Protein AF-A0A382EKW6-F1 (afdb_monomer_lite)

Secondary structure (DSSP, 8-state):
-------SS--SS-SSPP---SS----------EEEE----SSGGGEEEE--EEEETT-----EEEEPTT--------

Organism: NCBI:txid408172

Sequence (78 aa):
MAGWTGSGACAGTVNPCAVTMDADKTVTAGFSEEFDLTADASPDVGGSVSGGGSYPSGASVPVTATPNSGYTLTGWTG

Structure (mmCIF, N/CA/C/O backbone):
data_AF-A0A382EKW6-F1
#
_entry.id   AF-A0A382EKW6-F1
#
loop_
_atom_site.group_PDB
_atom_site.id
_atom_site.type_symbol
_atom_site.label_atom_id
_atom_site.label_alt_id
_atom_site.label_comp_id
_atom_site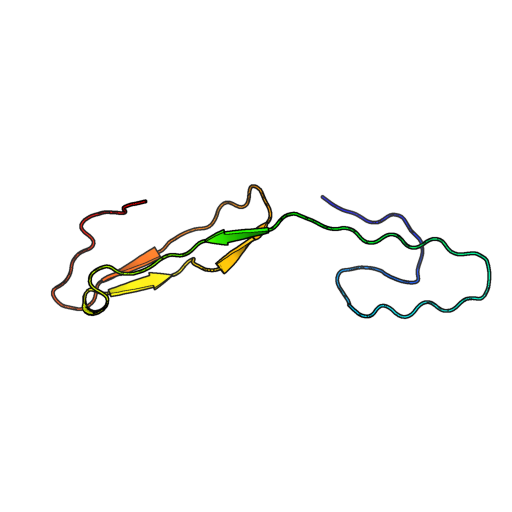.label_asym_id
_atom_site.label_entity_id
_atom_site.label_seq_id
_atom_site.pdbx_PDB_ins_code
_atom_site.Cartn_x
_atom_site.Cartn_y
_atom_site.Cartn_z
_atom_site.occupancy
_atom_site.B_iso_or_equiv
_atom_site.auth_seq_id
_atom_site.auth_comp_id
_atom_site.auth_asym_id
_atom_site.auth_atom_id
_atom_site.pdbx_PDB_model_num
ATOM 1 N N . MET A 1 1 ? 1.168 9.557 -13.596 1.00 37.09 1 MET A N 1
ATOM 2 C CA . MET A 1 1 ? 1.150 8.884 -14.915 1.00 37.09 1 MET A CA 1
ATOM 3 C C . MET A 1 1 ? 2.592 8.777 -15.391 1.00 37.09 1 MET A C 1
ATOM 5 O O . MET A 1 1 ? 3.132 9.770 -15.852 1.00 37.09 1 MET A O 1
ATOM 9 N N . ALA A 1 2 ? 3.251 7.635 -15.189 1.00 43.56 2 ALA A N 1
ATOM 10 C CA . ALA A 1 2 ? 4.637 7.429 -15.618 1.00 43.56 2 ALA A CA 1
ATOM 11 C C . ALA A 1 2 ? 4.637 6.537 -16.866 1.00 43.56 2 ALA A C 1
ATOM 13 O O . ALA A 1 2 ? 4.725 5.317 -16.780 1.00 43.56 2 ALA A O 1
ATOM 14 N 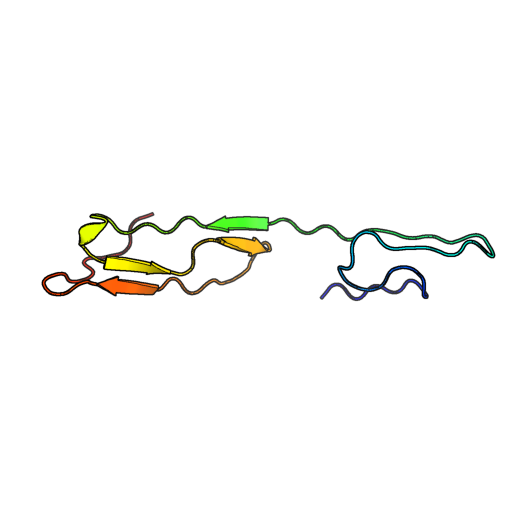N . GLY A 1 3 ? 4.428 7.155 -18.029 1.00 45.47 3 GLY A N 1
ATOM 15 C CA . GLY A 1 3 ? 4.583 6.499 -19.323 1.00 45.47 3 GLY A CA 1
ATOM 16 C C . GLY A 1 3 ? 6.020 6.665 -19.799 1.00 45.47 3 GLY A C 1
ATOM 17 O O . GLY A 1 3 ? 6.444 7.779 -20.088 1.00 45.47 3 GLY A O 1
ATOM 18 N N . TRP A 1 4 ? 6.767 5.567 -19.848 1.00 53.09 4 TRP A N 1
ATOM 19 C CA . TRP A 1 4 ? 8.139 5.525 -20.346 1.00 53.09 4 TRP A CA 1
ATOM 20 C C . TRP A 1 4 ? 8.175 5.681 -21.871 1.00 53.09 4 TRP A C 1
ATOM 22 O O . TRP A 1 4 ? 7.627 4.854 -22.597 1.00 53.09 4 TRP A O 1
ATOM 32 N N . THR A 1 5 ? 8.853 6.717 -22.367 1.00 51.69 5 THR A N 1
ATOM 33 C CA . THR A 1 5 ? 9.156 6.904 -23.795 1.00 51.69 5 THR A CA 1
ATOM 34 C C . THR A 1 5 ? 10.621 6.557 -24.057 1.00 51.69 5 THR A C 1
ATOM 36 O O . THR A 1 5 ? 11.463 7.431 -24.241 1.00 51.69 5 THR A O 1
ATOM 39 N N . GLY A 1 6 ? 10.941 5.266 -24.020 1.00 46.94 6 GLY A N 1
ATOM 40 C CA . GLY A 1 6 ? 12.267 4.743 -24.341 1.00 46.94 6 GLY A CA 1
ATOM 41 C C . GLY A 1 6 ? 12.108 3.382 -24.998 1.00 46.94 6 GLY A C 1
ATOM 42 O O . GLY A 1 6 ? 11.643 2.432 -24.378 1.00 46.94 6 GLY A O 1
ATOM 43 N N . SER A 1 7 ? 12.406 3.306 -26.287 1.00 48.41 7 SER A N 1
ATOM 44 C CA . SER A 1 7 ? 12.132 2.163 -27.153 1.00 48.41 7 SER A CA 1
ATOM 45 C C . SER A 1 7 ? 12.786 0.855 -26.674 1.00 48.41 7 SER A C 1
ATOM 47 O O . SER A 1 7 ? 13.997 0.677 -26.781 1.00 48.41 7 SER A O 1
ATOM 49 N N . GLY A 1 8 ? 11.957 -0.100 -26.246 1.00 52.34 8 GLY A N 1
ATOM 50 C CA . GLY A 1 8 ? 12.031 -1.489 -26.716 1.00 52.34 8 GLY A CA 1
ATOM 51 C C . GLY A 1 8 ? 12.759 -2.547 -25.880 1.00 52.34 8 GLY A C 1
ATOM 52 O O . GLY A 1 8 ? 12.547 -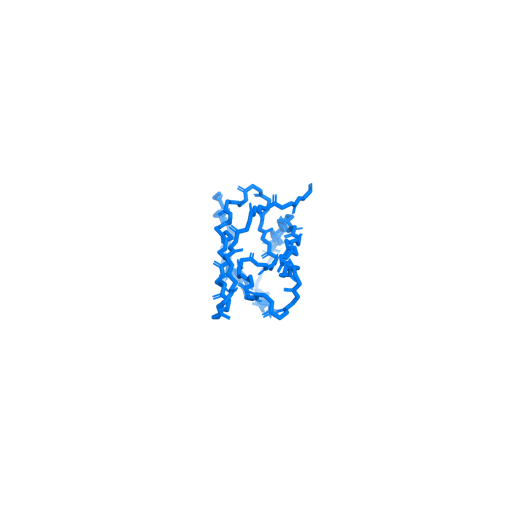3.718 -26.169 1.00 52.34 8 GLY A O 1
ATOM 53 N N . ALA A 1 9 ? 13.569 -2.214 -24.870 1.00 57.38 9 ALA A N 1
ATOM 54 C CA . ALA A 1 9 ? 14.309 -3.248 -24.123 1.00 57.38 9 ALA A CA 1
ATOM 55 C C . ALA A 1 9 ? 13.754 -3.535 -22.719 1.00 57.38 9 ALA A C 1
ATOM 57 O O . ALA A 1 9 ? 13.673 -4.691 -22.326 1.00 57.38 9 ALA A O 1
ATOM 58 N N . CYS A 1 10 ? 13.314 -2.499 -21.997 1.00 60.00 10 CYS A N 1
ATOM 59 C CA . CYS A 1 10 ? 12.753 -2.603 -20.650 1.00 60.00 10 CYS A CA 1
ATOM 60 C C . CYS A 1 10 ? 11.483 -1.769 -20.553 1.00 60.00 10 CYS A C 1
ATOM 62 O O . CYS A 1 10 ? 11.551 -0.554 -20.390 1.00 60.00 10 CYS A O 1
ATOM 64 N N . ALA A 1 11 ? 10.327 -2.413 -20.685 1.00 61.53 11 ALA A N 1
ATOM 65 C CA . ALA A 1 11 ? 9.031 -1.772 -20.509 1.00 61.53 11 ALA A CA 1
ATOM 66 C C . ALA A 1 11 ? 8.283 -2.423 -19.338 1.00 61.53 11 ALA A C 1
ATOM 68 O O . ALA A 1 11 ? 8.247 -3.647 -19.221 1.00 61.53 11 ALA A O 1
ATOM 69 N N . GLY A 1 12 ? 7.666 -1.600 -18.488 1.00 69.06 12 GLY A N 1
ATOM 70 C CA . GLY A 1 12 ? 6.894 -2.051 -17.327 1.00 69.06 12 GLY A CA 1
ATOM 71 C C . GLY A 1 12 ? 7.730 -2.242 -16.058 1.00 69.06 12 GLY A C 1
ATOM 72 O O . GLY A 1 12 ? 8.790 -1.645 -15.902 1.00 69.06 12 GLY A O 1
ATOM 73 N N . THR A 1 13 ? 7.219 -3.055 -15.134 1.00 74.25 13 THR A N 1
ATOM 74 C CA . THR A 1 13 ? 7.797 -3.303 -13.798 1.00 74.25 13 THR A CA 1
ATOM 75 C C . THR A 1 13 ? 8.546 -4.637 -13.702 1.00 74.25 13 THR A C 1
ATOM 77 O O . THR A 1 13 ? 8.871 -5.094 -12.608 1.00 74.25 13 THR A O 1
ATOM 80 N N . VAL A 1 14 ? 8.808 -5.293 -14.838 1.00 76.94 14 VAL A N 1
ATOM 81 C CA . VAL A 1 14 ? 9.492 -6.592 -14.877 1.00 76.94 14 VAL A CA 1
ATOM 82 C C . VAL A 1 14 ? 10.953 -6.425 -14.467 1.00 76.94 14 VAL A C 1
ATOM 84 O O . VAL A 1 14 ? 11.694 -5.642 -15.060 1.00 76.94 14 VAL A O 1
ATOM 87 N N . ASN A 1 15 ? 11.366 -7.204 -13.468 1.00 79.81 15 ASN A N 1
ATOM 88 C CA . ASN A 1 15 ? 12.709 -7.188 -12.907 1.00 79.81 15 ASN A CA 1
ATOM 89 C C . ASN A 1 15 ? 13.200 -8.634 -12.667 1.00 79.81 15 ASN A C 1
ATOM 91 O O . ASN A 1 15 ? 12.488 -9.386 -11.998 1.00 79.81 15 ASN A O 1
ATOM 95 N N . PRO A 1 16 ? 14.388 -9.039 -13.164 1.00 80.44 16 PRO A N 1
ATOM 96 C CA . PRO A 1 16 ? 15.326 -8.255 -13.969 1.00 80.44 16 PRO A CA 1
ATOM 97 C C . PRO A 1 16 ? 14.862 -8.081 -15.418 1.00 80.44 16 PRO A C 1
ATOM 99 O O . PRO A 1 16 ? 14.255 -8.972 -16.010 1.00 80.44 16 PRO A O 1
ATOM 102 N N . CYS A 1 17 ? 15.192 -6.932 -16.003 1.00 82.69 17 CYS A N 1
ATOM 103 C CA . CYS A 1 17 ? 14.981 -6.685 -17.420 1.00 82.69 17 CYS A CA 1
ATOM 104 C C . CYS A 1 17 ? 16.225 -7.065 -18.244 1.00 82.69 17 CYS A C 1
ATOM 106 O O . CYS A 1 17 ? 17.336 -6.638 -17.929 1.00 82.69 17 CYS A O 1
ATOM 108 N N . ALA A 1 18 ? 16.032 -7.830 -19.323 1.00 82.00 18 ALA A N 1
ATOM 109 C CA . ALA A 1 18 ? 17.092 -8.199 -20.257 1.00 82.00 18 ALA A CA 1
ATOM 110 C C . ALA A 1 18 ? 17.158 -7.229 -21.450 1.00 82.00 18 ALA A C 1
ATOM 112 O O . ALA A 1 18 ? 16.179 -7.048 -22.170 1.00 82.00 18 ALA A O 1
ATOM 113 N N . VAL A 1 19 ? 18.338 -6.653 -21.698 1.00 82.06 19 VAL A N 1
ATOM 114 C CA . VAL A 1 19 ? 18.597 -5.731 -22.815 1.00 82.06 19 VAL A CA 1
ATOM 115 C C . VAL A 1 19 ? 19.536 -6.399 -23.815 1.00 82.06 19 VAL A C 1
ATOM 117 O O . VAL A 1 19 ? 20.646 -6.789 -23.460 1.00 82.06 19 VAL A O 1
ATOM 120 N N . THR A 1 20 ? 19.115 -6.510 -25.077 1.00 85.12 20 THR A N 1
ATOM 121 C CA . THR A 1 20 ? 20.008 -6.932 -26.170 1.00 85.12 20 THR A CA 1
ATOM 122 C C . THR A 1 20 ? 20.775 -5.717 -26.682 1.00 85.12 20 THR A C 1
ATOM 124 O O . THR A 1 20 ? 20.153 -4.731 -27.062 1.00 85.12 20 THR A O 1
ATOM 127 N N . MET A 1 21 ? 22.107 -5.769 -26.692 1.00 86.44 21 MET A N 1
ATOM 128 C CA . MET A 1 21 ? 22.962 -4.663 -27.140 1.00 86.44 21 MET A CA 1
ATOM 129 C C . MET A 1 21 ? 23.393 -4.873 -28.596 1.00 86.44 21 MET A C 1
ATOM 131 O O . MET A 1 21 ? 24.323 -5.625 -28.869 1.00 86.44 21 MET A O 1
ATOM 135 N N . ASP A 1 22 ? 22.701 -4.217 -29.525 1.00 88.25 22 ASP A N 1
ATOM 136 C CA . ASP A 1 22 ? 23.007 -4.178 -30.967 1.00 88.25 22 ASP A CA 1
ATOM 137 C C . ASP A 1 22 ? 23.498 -2.795 -31.443 1.00 88.25 22 ASP A C 1
ATOM 139 O O . ASP A 1 22 ? 24.006 -2.650 -32.553 1.00 88.25 22 ASP A O 1
ATOM 143 N N . ALA A 1 23 ? 23.359 -1.791 -30.582 1.00 88.06 23 ALA A N 1
ATOM 144 C CA . ALA A 1 23 ? 23.812 -0.416 -30.717 1.00 88.06 23 ALA A CA 1
ATOM 145 C C . ALA A 1 23 ? 23.822 0.226 -29.317 1.00 88.06 23 ALA A C 1
ATOM 147 O O . ALA A 1 23 ? 23.399 -0.400 -28.338 1.00 88.06 23 ALA A O 1
ATOM 148 N N . ASP A 1 24 ? 24.255 1.483 -29.221 1.00 85.31 24 ASP A N 1
ATOM 149 C CA . ASP A 1 24 ? 24.138 2.259 -27.986 1.00 85.31 24 ASP A CA 1
ATOM 150 C C . ASP A 1 24 ? 22.664 2.396 -27.579 1.00 85.31 24 ASP A C 1
ATOM 152 O O . ASP A 1 24 ? 21.804 2.786 -28.374 1.00 85.31 24 ASP A O 1
ATOM 156 N N . LYS A 1 25 ? 22.362 2.063 -26.322 1.00 82.50 25 LYS A N 1
ATOM 157 C CA . LYS A 1 25 ? 21.016 2.147 -25.744 1.00 82.50 25 LYS A CA 1
ATOM 158 C C . LYS A 1 25 ? 21.075 2.850 -24.395 1.00 82.50 25 LYS A C 1
ATOM 160 O O . LYS A 1 25 ? 22.008 2.657 -23.621 1.00 82.50 25 LYS A O 1
ATOM 165 N N . THR A 1 26 ? 20.038 3.622 -24.088 1.00 80.75 26 THR A N 1
ATOM 166 C CA . THR A 1 26 ? 19.834 4.226 -22.768 1.00 80.75 26 THR A CA 1
ATOM 167 C C . THR A 1 26 ? 18.601 3.605 -22.127 1.00 80.75 26 THR A C 1
ATOM 169 O O . THR A 1 26 ? 17.518 3.626 -22.709 1.00 80.75 26 THR A O 1
ATOM 172 N N . VAL A 1 27 ? 18.764 3.068 -20.920 1.00 80.94 27 VAL A N 1
ATOM 173 C CA . VAL A 1 27 ? 17.670 2.599 -20.063 1.00 80.94 27 VAL A CA 1
ATOM 174 C C . VAL A 1 27 ? 17.670 3.473 -18.823 1.00 80.94 27 VAL A C 1
ATOM 176 O O . VAL A 1 27 ? 18.733 3.793 -18.295 1.00 80.94 27 VAL A O 1
ATOM 179 N N . THR A 1 28 ? 16.499 3.873 -18.345 1.00 78.62 28 THR A N 1
ATOM 180 C CA . THR A 1 28 ? 16.399 4.473 -17.017 1.00 78.62 28 THR A CA 1
ATOM 181 C C . THR A 1 28 ? 15.289 3.779 -16.233 1.00 78.62 28 THR A C 1
ATOM 183 O O . THR A 1 28 ? 14.329 3.260 -16.799 1.00 78.62 28 THR A O 1
ATOM 186 N N . ALA A 1 29 ? 15.517 3.628 -14.931 1.00 83.19 29 ALA A N 1
ATOM 187 C CA . ALA A 1 29 ? 14.589 2.992 -14.015 1.00 83.19 29 ALA A CA 1
ATOM 188 C C . ALA A 1 29 ? 13.762 4.079 -13.328 1.00 83.19 29 ALA A C 1
ATOM 190 O O . ALA A 1 29 ? 14.305 5.087 -12.873 1.00 83.19 29 ALA A O 1
ATOM 191 N N . GLY A 1 30 ? 12.449 3.880 -13.276 1.00 82.81 30 GLY A N 1
ATOM 192 C CA . GLY A 1 30 ? 11.556 4.740 -12.512 1.00 82.81 30 GLY A CA 1
ATOM 193 C C . GLY A 1 30 ? 11.419 4.203 -11.096 1.00 82.81 30 GLY A C 1
ATOM 194 O O . GLY A 1 30 ? 11.064 3.041 -10.926 1.00 82.81 30 GLY A O 1
ATOM 195 N N . PHE A 1 31 ? 11.665 5.050 -10.103 1.00 84.44 31 PHE A N 1
ATOM 196 C CA . PHE A 1 31 ? 11.403 4.748 -8.699 1.00 84.44 31 PHE A CA 1
ATOM 197 C C . PHE A 1 31 ? 10.298 5.673 -8.191 1.00 84.44 31 PHE A C 1
ATOM 199 O O . PHE A 1 31 ? 10.247 6.847 -8.563 1.00 84.44 31 PHE A O 1
ATOM 206 N N . SER A 1 32 ? 9.417 5.139 -7.352 1.00 86.31 32 SER A N 1
ATOM 207 C CA . SER A 1 32 ? 8.398 5.895 -6.627 1.00 86.31 32 SER A CA 1
ATOM 208 C C . SER A 1 32 ? 8.527 5.605 -5.141 1.00 86.31 32 SER A C 1
ATOM 210 O O . SER A 1 32 ? 8.861 4.486 -4.764 1.00 86.31 32 SER A O 1
ATOM 212 N N . GLU A 1 33 ? 8.260 6.609 -4.312 1.00 90.25 33 GLU A N 1
ATOM 213 C CA . GLU A 1 33 ? 8.200 6.432 -2.863 1.00 90.25 33 GLU A CA 1
ATOM 214 C C . GLU A 1 33 ? 6.984 5.584 -2.480 1.00 90.25 33 GLU A C 1
ATOM 216 O O . GLU A 1 33 ? 5.884 5.790 -3.006 1.00 90.25 33 GLU A O 1
ATOM 221 N N . GLU A 1 34 ? 7.194 4.663 -1.544 1.00 92.94 34 GLU A N 1
ATOM 222 C CA . GLU A 1 34 ? 6.151 3.860 -0.915 1.00 92.94 34 GLU A CA 1
ATOM 223 C C . GLU A 1 34 ? 6.133 4.134 0.592 1.00 92.94 34 GLU A C 1
ATOM 225 O O . GLU A 1 34 ? 7.170 4.388 1.206 1.00 92.94 34 GLU A O 1
ATOM 230 N N . PHE A 1 35 ? 4.940 4.094 1.174 1.00 93.06 35 PHE A N 1
ATOM 231 C CA . PHE A 1 35 ? 4.698 4.236 2.601 1.00 93.06 35 PHE A CA 1
ATOM 232 C C . PHE A 1 35 ? 3.995 2.995 3.128 1.00 93.06 35 PHE A C 1
ATOM 234 O O . PHE A 1 35 ? 3.038 2.509 2.519 1.00 93.06 35 PHE A O 1
ATOM 241 N N . ASP A 1 36 ? 4.444 2.525 4.287 1.00 93.75 36 ASP A N 1
ATOM 242 C CA . ASP A 1 36 ? 3.811 1.421 4.993 1.00 93.75 36 ASP A CA 1
ATOM 243 C C . ASP A 1 36 ? 2.666 1.933 5.867 1.00 93.75 36 ASP A C 1
ATOM 245 O O . ASP A 1 36 ? 2.837 2.812 6.715 1.00 93.75 36 ASP A O 1
ATOM 249 N N . LEU A 1 37 ? 1.486 1.358 5.660 1.00 92.06 37 LEU A N 1
ATOM 250 C CA . LEU A 1 37 ? 0.325 1.532 6.515 1.00 92.06 37 LEU A CA 1
ATOM 251 C C . LEU A 1 37 ? 0.169 0.290 7.389 1.00 92.06 37 LEU A C 1
ATOM 253 O O . LEU A 1 37 ? -0.128 -0.798 6.891 1.00 92.06 37 LEU A O 1
ATOM 257 N N . THR A 1 38 ? 0.312 0.470 8.697 1.00 91.19 38 THR A N 1
ATOM 258 C CA . THR A 1 38 ? 0.002 -0.559 9.692 1.00 91.19 38 THR A CA 1
ATOM 259 C C . THR A 1 38 ? -1.395 -0.310 10.246 1.00 91.19 38 THR A C 1
ATOM 261 O O . THR A 1 38 ? -1.725 0.813 10.626 1.00 91.19 38 THR A O 1
ATOM 264 N N . ALA A 1 39 ? -2.229 -1.346 10.270 1.00 89.69 39 ALA A N 1
ATOM 265 C CA . ALA A 1 39 ? -3.599 -1.257 10.748 1.00 89.69 39 ALA A CA 1
ATOM 266 C C . ALA A 1 39 ? -3.912 -2.483 11.610 1.00 89.69 39 ALA A C 1
ATOM 268 O O . ALA A 1 39 ? -4.108 -3.578 11.087 1.00 89.69 39 ALA A O 1
ATOM 269 N N . ASP A 1 40 ? -3.953 -2.277 12.924 1.00 89.19 40 ASP A N 1
ATOM 270 C CA . ASP A 1 40 ? -4.130 -3.337 13.915 1.00 89.19 40 ASP A CA 1
ATOM 271 C C . ASP A 1 40 ? -5.478 -3.217 14.633 1.00 89.19 40 ASP A C 1
ATOM 273 O O . ASP A 1 40 ? -6.020 -2.123 14.820 1.00 89.19 40 ASP A O 1
ATOM 277 N N . ALA A 1 41 ? -6.026 -4.359 15.051 1.00 89.62 41 ALA A N 1
ATOM 278 C CA . ALA A 1 41 ? -7.203 -4.402 15.909 1.00 89.62 41 ALA A CA 1
ATOM 279 C C . ALA A 1 41 ? -6.771 -4.300 17.377 1.00 89.62 41 ALA A C 1
ATOM 281 O O . ALA A 1 41 ? -5.897 -5.031 17.821 1.00 89.62 41 ALA A O 1
ATOM 282 N N . SER A 1 42 ? -7.414 -3.437 18.164 1.00 88.38 42 SER A N 1
ATOM 283 C CA . SER A 1 42 ? -7.172 -3.378 19.608 1.00 88.38 42 SER A CA 1
ATOM 284 C C . SER A 1 42 ? -8.498 -3.396 20.375 1.00 88.38 42 SER A C 1
ATOM 286 O O . SER A 1 42 ? -9.288 -2.459 20.237 1.00 88.38 42 SER A O 1
ATOM 288 N N . PRO A 1 43 ? -8.780 -4.445 21.175 1.00 89.88 43 PRO A N 1
ATOM 289 C CA . PRO A 1 43 ? -7.970 -5.657 21.353 1.00 89.88 43 PRO A CA 1
ATOM 290 C C . PRO A 1 43 ? -7.986 -6.563 20.106 1.00 89.88 43 PRO A C 1
ATOM 292 O O . PRO A 1 43 ? -8.992 -6.594 19.399 1.00 89.88 43 PRO A O 1
ATOM 295 N N . ASP A 1 44 ? -6.936 -7.367 19.892 1.00 87.38 44 ASP A N 1
ATOM 296 C CA . ASP A 1 44 ? -6.830 -8.292 18.741 1.00 87.38 44 ASP A CA 1
ATOM 297 C C . ASP A 1 44 ? -8.011 -9.273 18.653 1.00 87.38 44 ASP A C 1
ATOM 299 O O . ASP A 1 44 ? -8.498 -9.617 17.582 1.00 87.38 44 ASP A O 1
ATOM 303 N N . VAL A 1 45 ? -8.531 -9.711 19.805 1.00 90.62 45 VAL A N 1
ATOM 304 C CA . VAL A 1 45 ? -9.715 -10.586 19.871 1.00 90.62 45 VAL A CA 1
ATOM 305 C C . VAL A 1 45 ? -11.007 -9.867 19.460 1.00 90.62 45 VAL A C 1
ATOM 307 O O . VAL A 1 45 ? -12.002 -10.513 19.127 1.00 90.62 45 VAL A O 1
ATOM 310 N N . GLY A 1 46 ? -11.008 -8.533 19.470 1.00 90.00 46 GLY A N 1
ATOM 311 C CA . GLY A 1 46 ? -12.178 -7.709 19.188 1.00 90.00 46 GLY A CA 1
ATOM 312 C C . GLY A 1 46 ? -12.582 -7.676 17.717 1.00 90.00 46 GLY A C 1
ATOM 313 O O . GLY A 1 46 ? -13.733 -7.365 17.407 1.00 90.00 46 GLY A O 1
ATOM 314 N N . GLY A 1 47 ? -11.683 -8.034 16.802 1.00 92.38 47 GLY A N 1
ATOM 315 C CA . GLY A 1 47 ? -11.977 -8.071 15.375 1.00 92.38 47 GLY A CA 1
ATOM 316 C C . GLY A 1 47 ? -10.724 -8.169 14.520 1.00 92.38 47 GLY A C 1
ATOM 317 O O . GLY A 1 47 ? -9.622 -8.343 15.022 1.00 92.38 47 GLY A O 1
ATOM 318 N N . SER A 1 48 ? -10.901 -8.025 13.212 1.00 92.31 48 SER A N 1
ATOM 319 C CA . SER A 1 48 ? -9.802 -7.937 12.249 1.00 92.31 48 SER A CA 1
ATOM 320 C C . SER A 1 48 ? -9.841 -6.601 11.521 1.00 92.31 48 SER A C 1
ATOM 322 O O . SER A 1 48 ? -10.918 -6.147 11.124 1.00 92.31 48 SER A O 1
ATOM 324 N N . VAL A 1 49 ? -8.676 -6.006 11.285 1.00 93.12 49 VAL A N 1
ATOM 325 C CA . VAL A 1 49 ? -8.532 -4.816 10.443 1.00 93.12 49 VAL A CA 1
ATOM 326 C C . VAL A 1 49 ? -7.870 -5.212 9.125 1.00 93.12 49 VAL A C 1
ATOM 328 O O . VAL A 1 49 ? -6.988 -6.064 9.081 1.00 93.12 49 VAL A O 1
ATOM 331 N N . SER A 1 50 ? -8.344 -4.625 8.031 1.00 91.62 50 SER A N 1
ATOM 332 C CA . SER A 1 50 ? -7.812 -4.799 6.679 1.00 91.62 50 SER A CA 1
ATOM 333 C C . SER A 1 50 ? -7.536 -3.435 6.053 1.00 91.62 50 SER A C 1
ATOM 335 O O . SER A 1 50 ? -8.162 -2.441 6.425 1.00 91.62 50 SER A O 1
ATOM 337 N N . GLY A 1 51 ? -6.593 -3.391 5.114 1.00 89.88 51 GLY A N 1
ATOM 338 C CA . GLY A 1 51 ? -6.109 -2.150 4.502 1.00 89.88 51 GLY A CA 1
ATOM 339 C C . GLY A 1 51 ? -4.659 -1.819 4.854 1.00 89.88 51 GLY A C 1
ATOM 340 O O . GLY A 1 51 ? -4.101 -0.908 4.256 1.00 89.88 51 GLY A O 1
ATOM 341 N N . GLY A 1 52 ? -4.015 -2.576 5.749 1.00 92.12 52 GLY A N 1
ATOM 342 C CA . GLY A 1 52 ? -2.567 -2.487 5.943 1.00 92.12 52 GLY A CA 1
ATOM 343 C C . GLY A 1 52 ? -1.783 -2.970 4.715 1.00 92.12 52 GLY A C 1
ATOM 344 O O . GLY A 1 52 ? -2.263 -3.828 3.970 1.00 92.12 52 GLY A O 1
ATOM 345 N N . GLY A 1 53 ? -0.596 -2.406 4.494 1.00 92.88 53 GLY A N 1
ATOM 346 C CA . GLY A 1 53 ? 0.276 -2.725 3.360 1.00 92.88 53 GLY A CA 1
ATOM 347 C C . GLY A 1 53 ? 1.173 -1.559 2.941 1.00 92.88 53 GLY A C 1
ATOM 348 O O 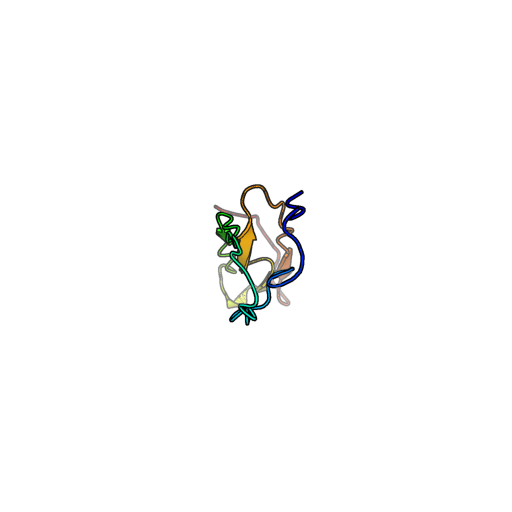. GLY A 1 53 ? 1.125 -0.490 3.546 1.00 92.88 53 GLY A O 1
ATOM 349 N N . SER A 1 54 ? 1.968 -1.768 1.891 1.00 92.69 54 SER A N 1
ATOM 350 C CA . SER 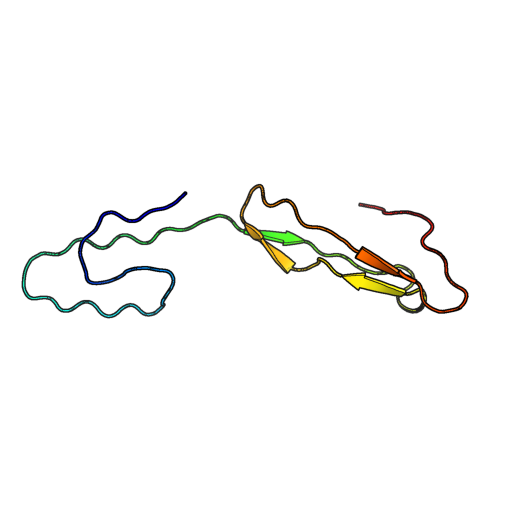A 1 54 ? 2.806 -0.729 1.283 1.00 92.69 54 SER A CA 1
ATOM 351 C C . SER A 1 54 ? 2.066 -0.073 0.121 1.00 92.69 54 SER A C 1
ATOM 353 O O . SER A 1 54 ? 1.521 -0.758 -0.751 1.00 92.69 54 SER A O 1
ATOM 355 N N . TYR A 1 55 ? 2.032 1.256 0.110 1.00 93.75 55 TYR A N 1
ATOM 356 C CA . TYR A 1 55 ? 1.283 2.034 -0.872 1.00 93.75 55 TYR A CA 1
ATOM 357 C C . TYR A 1 55 ? 2.115 3.180 -1.436 1.00 93.75 55 TYR A C 1
ATOM 359 O O . TYR A 1 55 ? 2.903 3.776 -0.705 1.00 93.75 55 TYR A O 1
ATOM 367 N N . PRO A 1 56 ? 1.916 3.556 -2.710 1.00 92.81 56 PRO A N 1
ATOM 368 C CA . PRO A 1 56 ? 2.638 4.674 -3.289 1.00 92.81 56 PRO A CA 1
ATOM 369 C C . PRO A 1 56 ? 2.243 5.999 -2.629 1.00 92.81 56 PRO A C 1
ATOM 371 O O . PRO A 1 56 ? 1.129 6.166 -2.122 1.00 92.81 56 PRO A O 1
ATOM 374 N N . SER A 1 57 ? 3.149 6.972 -2.685 1.00 90.88 57 SER A N 1
ATOM 375 C CA . SER A 1 57 ? 2.894 8.317 -2.174 1.00 90.88 57 SER A CA 1
ATOM 376 C C . SER A 1 57 ? 1.604 8.930 -2.741 1.00 90.88 57 SER A C 1
ATOM 378 O O . SER A 1 57 ? 1.329 8.900 -3.942 1.00 90.88 57 SER A O 1
ATOM 380 N N . GLY A 1 58 ? 0.769 9.466 -1.845 1.00 88.06 58 GLY A N 1
ATOM 381 C CA . GLY A 1 58 ? -0.523 10.061 -2.201 1.00 88.06 58 GLY A CA 1
ATOM 382 C C . GLY A 1 58 ? -1.647 9.061 -2.506 1.00 88.06 58 GLY A C 1
ATOM 383 O O . GLY A 1 58 ? -2.740 9.489 -2.882 1.00 88.06 58 GLY A O 1
ATOM 384 N N . ALA A 1 59 ? -1.426 7.753 -2.342 1.00 91.62 59 ALA A N 1
ATOM 385 C CA . ALA A 1 59 ? -2.495 6.767 -2.449 1.00 91.62 59 ALA A CA 1
ATOM 386 C C . ALA A 1 59 ? -3.559 6.973 -1.360 1.00 91.62 59 ALA A C 1
ATOM 388 O O . ALA A 1 59 ? -3.253 7.149 -0.183 1.00 91.62 59 ALA A O 1
ATOM 389 N N . SER A 1 60 ? -4.831 6.909 -1.757 1.00 91.44 60 SER A N 1
ATOM 390 C CA . SER A 1 60 ? -5.959 6.825 -0.826 1.00 91.44 60 SER A CA 1
ATOM 391 C C . SER A 1 60 ? -6.327 5.360 -0.628 1.00 91.44 60 SER A C 1
ATOM 393 O O . SER A 1 60 ? -6.743 4.696 -1.578 1.00 91.44 60 SER A O 1
ATOM 395 N N . VAL A 1 61 ? -6.167 4.863 0.597 1.00 92.38 61 VAL A N 1
ATOM 396 C CA . VAL A 1 61 ? -6.357 3.448 0.935 1.00 92.38 61 VAL A CA 1
ATOM 397 C C . VAL A 1 61 ? -7.585 3.289 1.831 1.00 92.38 61 VAL A C 1
ATOM 399 O O . VAL A 1 61 ? -7.644 3.923 2.886 1.00 92.38 61 VAL A O 1
ATOM 402 N N . PRO A 1 62 ? -8.574 2.459 1.456 1.00 90.31 62 PRO A N 1
ATOM 403 C CA . PRO A 1 62 ? -9.698 2.160 2.331 1.00 90.31 62 PRO A CA 1
ATOM 404 C C . PRO A 1 62 ? -9.264 1.200 3.446 1.00 90.31 62 PRO A C 1
ATOM 406 O O . PRO A 1 62 ? -8.836 0.078 3.177 1.00 90.31 62 PRO A O 1
ATOM 409 N N . VAL A 1 63 ? -9.423 1.619 4.701 1.00 92.50 63 VAL A N 1
ATOM 410 C CA . VAL A 1 63 ? -9.207 0.764 5.879 1.00 92.50 63 VAL A CA 1
ATOM 411 C C . VAL A 1 63 ? -10.560 0.271 6.387 1.00 92.50 63 VAL A C 1
ATOM 413 O O . VAL A 1 63 ? -11.490 1.059 6.559 1.00 92.50 63 VAL A O 1
ATOM 416 N N . THR A 1 64 ? -10.690 -1.039 6.607 1.00 92.38 64 THR A N 1
ATOM 417 C CA . THR A 1 64 ? -11.949 -1.677 7.027 1.00 92.38 64 THR A CA 1
ATOM 418 C C . THR A 1 64 ? -11.729 -2.523 8.273 1.00 92.38 64 THR A C 1
ATOM 420 O O . THR A 1 64 ? -10.900 -3.432 8.266 1.00 92.38 64 THR A O 1
ATOM 423 N N . ALA A 1 65 ? -12.505 -2.259 9.326 1.00 93.12 65 ALA A N 1
ATOM 424 C CA . ALA A 1 65 ? -12.549 -3.076 10.535 1.00 93.12 65 ALA A CA 1
ATOM 425 C C . ALA A 1 65 ? -13.781 -3.983 10.514 1.00 93.12 65 ALA A C 1
ATOM 427 O O . ALA A 1 65 ? -14.895 -3.525 10.257 1.00 93.12 65 ALA A O 1
ATOM 428 N N . THR A 1 66 ? -13.579 -5.261 10.822 1.00 93.88 66 THR A N 1
ATOM 429 C CA . THR A 1 66 ? -14.637 -6.265 10.976 1.00 93.88 66 THR A CA 1
ATOM 430 C C . THR A 1 66 ? -14.670 -6.714 12.437 1.00 93.88 66 THR A C 1
ATOM 432 O O . THR A 1 66 ? -13.780 -7.461 12.851 1.00 93.88 66 THR A O 1
ATOM 435 N N . PRO A 1 67 ? -15.642 -6.246 13.242 1.00 93.69 67 PRO A N 1
ATOM 436 C CA . PRO A 1 67 ? -15.779 -6.667 14.632 1.00 93.69 67 PRO A CA 1
ATOM 437 C C . PRO A 1 67 ? -16.169 -8.145 14.745 1.00 93.69 67 PRO A C 1
ATOM 439 O O . PRO A 1 67 ? -16.999 -8.638 13.979 1.00 93.69 67 PRO A O 1
ATOM 442 N N . ASN A 1 68 ? -15.611 -8.838 15.736 1.00 93.56 68 ASN A N 1
ATOM 443 C CA . ASN A 1 68 ? -16.033 -10.189 16.099 1.00 93.56 68 ASN A CA 1
ATOM 444 C C . ASN A 1 68 ? -17.361 -10.164 16.875 1.00 93.56 68 ASN A C 1
ATOM 446 O O . ASN A 1 68 ? -17.792 -9.132 17.391 1.00 93.56 68 ASN A O 1
ATOM 450 N N . SER A 1 69 ? -18.021 -11.321 16.992 1.00 94.25 69 SER A N 1
ATOM 451 C CA . SER A 1 69 ? -19.273 -11.439 17.752 1.00 94.25 69 SER A CA 1
ATOM 452 C C . SER A 1 69 ? -19.102 -10.937 19.191 1.00 94.25 69 SER A C 1
ATOM 454 O O . SER A 1 69 ? -18.213 -11.390 19.907 1.00 94.25 69 SER A O 1
ATOM 456 N N . GLY A 1 70 ? -19.982 -10.029 19.621 1.00 92.44 70 GLY A N 1
ATOM 457 C CA . GLY A 1 70 ? -19.922 -9.397 20.944 1.00 92.44 70 GLY A CA 1
ATOM 458 C C . GLY A 1 70 ? -19.055 -8.135 21.017 1.00 92.44 70 GLY A C 1
ATOM 459 O O . GLY A 1 70 ? -19.015 -7.506 22.071 1.00 92.44 70 GLY A O 1
ATOM 460 N N . TYR A 1 71 ? -18.417 -7.732 19.915 1.00 93.12 71 TYR A N 1
ATOM 461 C CA . TYR A 1 71 ? -17.631 -6.505 19.813 1.00 93.12 71 TYR A CA 1
ATOM 462 C C . TYR A 1 71 ? -18.259 -5.524 18.823 1.00 93.12 71 TYR A C 1
ATOM 464 O O . TYR A 1 71 ? -18.939 -5.897 17.869 1.00 93.12 71 TYR A O 1
ATOM 472 N N . THR A 1 72 ? -17.999 -4.241 19.043 1.00 91.69 72 THR A N 1
ATOM 473 C CA . THR A 1 72 ? -18.375 -3.152 18.139 1.00 91.69 72 THR A CA 1
ATOM 474 C C . THR A 1 72 ? -17.176 -2.243 17.950 1.00 91.69 72 THR A C 1
ATOM 476 O O . THR A 1 72 ? -16.472 -1.958 18.919 1.00 91.69 72 THR A O 1
ATOM 479 N N . LEU A 1 73 ? -16.963 -1.750 16.730 1.00 92.62 73 LEU A N 1
ATOM 480 C CA . LEU A 1 73 ? -15.946 -0.734 16.485 1.00 92.62 73 LEU A CA 1
ATOM 481 C C . LEU A 1 73 ? -16.325 0.546 17.241 1.00 92.62 73 LEU A C 1
ATOM 483 O O . LEU A 1 73 ? -17.355 1.154 16.956 1.00 92.62 73 LEU A O 1
ATOM 487 N N . THR A 1 74 ? -15.503 0.941 18.208 1.00 92.50 74 THR A N 1
ATOM 488 C CA . THR A 1 74 ? -15.719 2.154 19.012 1.00 92.50 74 THR A CA 1
ATOM 489 C C . THR A 1 74 ? -15.130 3.398 18.355 1.00 92.50 74 THR A C 1
ATOM 491 O O . THR A 1 74 ? -15.624 4.501 18.575 1.00 92.50 74 THR A O 1
ATOM 494 N N . GLY A 1 75 ? -14.105 3.229 17.523 1.00 90.00 75 GLY A N 1
ATOM 495 C CA . GLY A 1 75 ? -13.477 4.305 16.774 1.00 90.00 75 GLY A CA 1
ATOM 496 C C . GLY A 1 75 ? -12.156 3.866 16.156 1.00 90.00 75 GLY A C 1
ATOM 497 O O . GLY A 1 75 ? -11.664 2.771 16.420 1.00 90.00 75 GLY A O 1
ATOM 498 N N . TRP A 1 76 ? -11.598 4.748 15.334 1.00 89.69 76 TRP A N 1
ATOM 499 C CA . TRP A 1 76 ? -10.238 4.636 14.820 1.00 89.69 76 TRP A CA 1
ATOM 500 C C . TRP A 1 76 ? -9.316 5.529 15.648 1.00 89.69 76 TRP A C 1
ATOM 502 O O . TRP A 1 76 ? -9.709 6.630 16.037 1.00 89.69 76 TRP A O 1
ATOM 512 N N . THR A 1 77 ? -8.095 5.06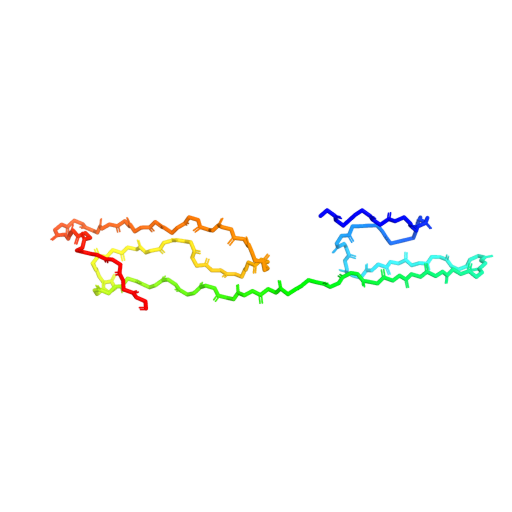9 15.896 1.00 86.06 77 THR A N 1
ATOM 513 C CA . THR A 1 77 ? -7.044 5.830 16.582 1.00 86.06 77 THR A CA 1
ATOM 514 C C . THR A 1 77 ? -5.767 5.765 15.754 1.00 86.06 77 THR A C 1
ATOM 516 O O . THR A 1 77 ? -5.468 4.702 15.211 1.00 86.06 77 THR A O 1
ATOM 519 N N . GLY A 1 78 ? -5.026 6.869 15.673 1.00 76.19 78 GLY A N 1
ATOM 520 C CA . GLY A 1 78 ? -3.765 6.992 14.939 1.00 76.19 78 GLY A CA 1
ATOM 521 C C . GLY A 1 78 ? -2.964 8.193 15.410 1.00 76.19 78 GLY A C 1
ATOM 522 O O . GLY A 1 78 ? -3.575 9.076 16.057 1.00 76.19 78 GLY A O 1
#

Foldseek 3Di:
DDDDPFDDFDDDDDPPTDGDPPDDGDDDDDDFDKDFDDDADVVNLQWGKDFTDIDTPPDDTDIDTDGDPPHDDPDDDD

Radius of gyration: 21.09 Å; chains: 1; bounding box: 44×22×52 Å

pLDDT: mean 82.97, std 14.29, range [37.09, 94.25]

InterPro domains:
  IPR044060 Bacterial repeat domain [PF18998] (38-78)